Protein AF-A0A7X8M5C7-F1 (afdb_monomer_lite)

Foldseek 3Di:
DPVVDDWDKDADQWDWDDDPVGIDIDGGDIDTDDPDQPDPVNPDPDDDDPVSD

Sequence (53 aa):
GKENGMLLGFRPDYIEIGAADGKKDIRDVIIGIYNRTLSANDQYRALMNPELI

Radius of gyration: 13.1 Å; chains: 1; bounding box: 27×23×31 Å

Secondary structure (DSSP, 8-state):
--TTPPPEEE--S-EEEEETTEEEEE-S--EEE--S-SSTTS--S----GGG-

Structure (mmCIF, N/CA/C/O backbone):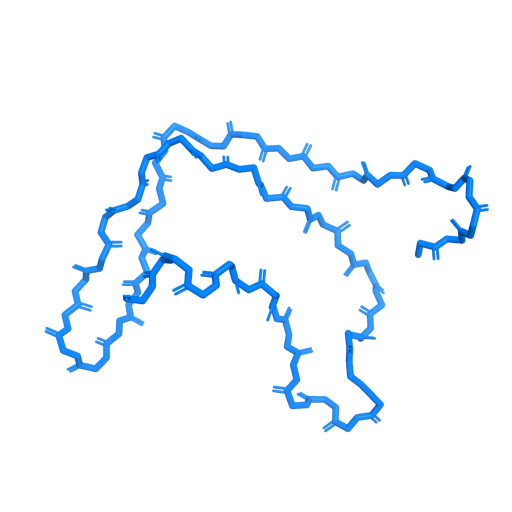
data_AF-A0A7X8M5C7-F1
#
_entry.id   AF-A0A7X8M5C7-F1
#
loop_
_atom_site.group_PDB
_atom_site.id
_atom_site.type_symbol
_atom_site.label_atom_id
_atom_site.label_alt_id
_atom_site.label_comp_id
_atom_site.label_asym_id
_atom_site.label_entity_id
_atom_site.label_seq_id
_atom_site.pdbx_PDB_ins_code
_atom_site.Cartn_x
_atom_site.Cartn_y
_atom_site.Cartn_z
_atom_site.occupancy
_atom_site.B_iso_or_equiv
_atom_site.auth_seq_id
_atom_site.auth_comp_id
_atom_site.auth_asym_id
_atom_site.auth_atom_id
_atom_site.pdbx_PDB_model_num
ATOM 1 N N . GLY A 1 1 ? 8.750 1.648 -12.864 1.00 49.25 1 GLY A N 1
ATOM 2 C CA . GLY A 1 1 ? 8.820 3.091 -12.609 1.00 49.25 1 GLY A CA 1
ATOM 3 C C . GLY A 1 1 ? 10.162 3.501 -13.116 1.00 49.25 1 GLY A C 1
ATOM 4 O O . GLY A 1 1 ? 11.159 3.103 -12.535 1.00 49.25 1 GLY A O 1
ATOM 5 N N . LYS A 1 2 ? 10.188 4.101 -14.300 1.00 46.00 2 LYS A N 1
ATOM 6 C CA . LYS A 1 2 ? 11.405 4.690 -14.855 1.00 46.00 2 LYS A CA 1
ATOM 7 C C . LYS A 1 2 ? 11.596 6.041 -14.160 1.00 46.00 2 LYS A C 1
ATOM 9 O O . LYS A 1 2 ? 10.593 6.627 -13.753 1.00 46.00 2 LYS A O 1
ATOM 14 N N . GLU A 1 3 ? 12.826 6.526 -14.021 1.00 45.16 3 GLU A N 1
ATOM 15 C CA . GLU A 1 3 ? 13.054 7.930 -13.655 1.00 45.16 3 GLU A CA 1
ATOM 16 C C . GLU A 1 3 ? 12.192 8.829 -14.564 1.00 45.16 3 GLU A C 1
ATOM 18 O O . GLU A 1 3 ? 12.187 8.641 -15.784 1.00 45.16 3 GLU A O 1
ATOM 23 N N . ASN A 1 4 ? 11.403 9.729 -13.963 1.00 56.06 4 ASN A N 1
ATOM 24 C CA . ASN A 1 4 ? 10.396 10.583 -14.621 1.00 56.06 4 ASN A CA 1
ATOM 25 C C . ASN A 1 4 ? 9.193 9.856 -15.268 1.00 56.06 4 ASN A C 1
ATOM 27 O O . ASN A 1 4 ? 8.550 10.387 -16.172 1.00 56.06 4 ASN A O 1
ATOM 31 N N . GLY A 1 5 ? 8.872 8.636 -14.832 1.00 64.31 5 GLY A N 1
ATOM 32 C CA . GLY A 1 5 ? 7.693 7.891 -15.281 1.00 64.31 5 GLY A CA 1
ATOM 33 C C . GLY A 1 5 ? 6.452 8.137 -14.418 1.00 64.31 5 GLY A C 1
ATOM 34 O O . GLY A 1 5 ? 6.545 8.297 -13.206 1.00 64.31 5 GLY A O 1
ATOM 35 N N . MET A 1 6 ? 5.274 8.092 -15.037 1.00 70.62 6 MET A N 1
ATOM 36 C CA . MET A 1 6 ? 3.988 8.148 -14.338 1.00 70.62 6 MET A CA 1
ATOM 37 C C . MET A 1 6 ? 3.702 6.820 -13.617 1.00 70.62 6 MET A C 1
ATOM 39 O O . MET A 1 6 ? 3.826 5.744 -14.210 1.00 70.62 6 MET A O 1
ATOM 43 N N . LEU A 1 7 ? 3.331 6.897 -12.337 1.00 75.31 7 LEU A N 1
ATOM 44 C CA . LEU A 1 7 ? 2.862 5.766 -11.536 1.00 75.31 7 LEU A CA 1
ATOM 45 C C . LEU A 1 7 ? 1.330 5.769 -11.538 1.00 75.31 7 LEU A C 1
ATOM 47 O O . LEU A 1 7 ? 0.713 6.790 -11.249 1.00 75.31 7 LEU A O 1
ATOM 51 N N . LEU A 1 8 ? 0.723 4.631 -11.866 1.00 81.75 8 LEU A N 1
ATOM 52 C CA . LEU A 1 8 ? -0.721 4.455 -11.743 1.00 81.75 8 LEU A CA 1
ATOM 53 C C . LEU A 1 8 ? -1.064 4.215 -10.277 1.00 81.75 8 LEU A C 1
ATOM 55 O O . LEU A 1 8 ? -0.405 3.419 -9.611 1.00 81.75 8 LEU A O 1
ATOM 59 N N . GLY A 1 9 ? -2.105 4.870 -9.782 1.00 84.56 9 GLY A N 1
ATOM 60 C CA . GLY A 1 9 ? -2.597 4.641 -8.435 1.00 84.56 9 GLY A CA 1
ATOM 61 C C . GLY A 1 9 ? -4.046 5.065 -8.275 1.00 84.56 9 GLY A C 1
ATOM 62 O O . GLY A 1 9 ? -4.597 5.756 -9.131 1.00 84.56 9 GLY A O 1
ATOM 63 N N . PHE A 1 10 ? -4.661 4.627 -7.185 1.00 89.62 10 PHE A N 1
ATOM 64 C CA . PHE A 1 10 ? -6.025 4.997 -6.825 1.00 89.62 10 PHE A CA 1
ATOM 65 C C . PHE A 1 10 ? -6.136 5.217 -5.315 1.00 89.62 10 PHE A C 1
ATOM 67 O O . PHE A 1 10 ? -5.370 4.651 -4.534 1.00 89.62 10 PHE A O 1
ATOM 74 N N . ARG A 1 11 ? -7.083 6.067 -4.911 1.00 89.38 11 ARG A N 1
ATOM 75 C CA . ARG A 1 11 ? -7.383 6.370 -3.509 1.00 89.38 11 ARG A CA 1
ATOM 76 C C . ARG A 1 11 ? -8.697 5.680 -3.137 1.00 89.38 11 ARG A C 1
ATOM 78 O O . ARG A 1 11 ? -9.746 6.202 -3.507 1.00 89.38 11 ARG A O 1
ATOM 85 N N . PRO A 1 12 ? -8.668 4.500 -2.502 1.00 88.38 12 PRO A N 1
ATOM 86 C CA . PRO A 1 12 ? -9.882 3.881 -1.987 1.00 88.38 12 PRO A CA 1
ATOM 87 C C . PRO A 1 12 ? -10.440 4.658 -0.791 1.00 88.38 12 PRO A C 1
ATOM 89 O O . PRO A 1 12 ? -9.698 5.300 -0.045 1.00 88.38 12 PRO A O 1
ATOM 92 N N . ASP A 1 13 ? -11.745 4.527 -0.569 1.00 88.88 13 ASP A N 1
ATOM 93 C CA . ASP A 1 13 ? -12.411 5.069 0.619 1.00 88.88 13 ASP A CA 1
ATOM 94 C C . ASP A 1 13 ? -12.064 4.279 1.895 1.00 88.88 13 ASP A C 1
ATOM 96 O O . ASP A 1 13 ? -12.078 4.823 3.001 1.00 88.88 13 ASP A O 1
ATOM 100 N N . TYR A 1 14 ? -11.741 2.991 1.749 1.00 87.88 14 TYR A N 1
ATOM 101 C CA . TYR A 1 14 ? -11.456 2.081 2.855 1.00 87.88 14 TYR A CA 1
ATOM 102 C C . TYR A 1 14 ? -10.557 0.920 2.416 1.00 87.88 14 TYR A C 1
ATOM 104 O O . TYR A 1 14 ? -10.730 0.369 1.325 1.00 87.88 14 TYR A O 1
ATOM 112 N N . ILE A 1 15 ? -9.620 0.535 3.286 1.00 87.88 15 ILE A N 1
ATOM 113 C CA . ILE A 1 15 ? -8.820 -0.686 3.168 1.00 87.88 15 ILE A CA 1
ATOM 114 C C . ILE A 1 15 ? -8.907 -1.467 4.479 1.00 87.88 15 ILE A C 1
ATOM 116 O O . ILE A 1 15 ? -8.760 -0.895 5.557 1.00 87.88 15 ILE A O 1
ATOM 120 N N . GLU A 1 16 ? -9.062 -2.784 4.361 1.00 86.25 16 GLU A N 1
ATOM 121 C CA . GLU A 1 16 ? -8.892 -3.738 5.455 1.00 86.25 16 GLU A CA 1
ATOM 122 C C . GLU A 1 16 ? -7.636 -4.579 5.196 1.00 86.25 16 GLU A C 1
ATOM 124 O O . GLU A 1 16 ? -7.501 -5.191 4.131 1.00 86.25 16 GLU A O 1
ATOM 129 N N . ILE A 1 17 ? -6.712 -4.620 6.157 1.00 83.69 17 ILE A N 1
ATOM 130 C CA . ILE A 1 17 ? -5.538 -5.500 6.110 1.00 83.69 17 ILE A CA 1
ATOM 131 C C . ILE A 1 17 ? -5.717 -6.603 7.150 1.00 83.69 17 ILE A C 1
ATOM 133 O O . ILE A 1 17 ? -5.871 -6.327 8.338 1.00 83.69 17 ILE A O 1
ATOM 137 N N . GLY A 1 18 ? -5.684 -7.861 6.707 1.00 79.25 18 GLY A N 1
ATOM 138 C CA . GLY A 1 18 ? -5.645 -9.011 7.607 1.00 79.25 18 GLY A CA 1
ATOM 139 C C . GLY A 1 18 ? -4.233 -9.224 8.149 1.00 79.25 18 GLY A C 1
ATOM 140 O O . GLY A 1 18 ? -3.329 -9.554 7.380 1.00 79.25 18 GLY A O 1
ATOM 141 N N . ALA A 1 19 ? -4.051 -9.055 9.455 1.00 73.94 19 ALA A N 1
ATOM 142 C CA . ALA A 1 19 ? -2.824 -9.363 10.178 1.00 73.94 19 ALA A CA 1
ATOM 143 C C . ALA A 1 19 ? -3.076 -10.476 11.212 1.00 73.94 19 ALA A C 1
ATOM 145 O O . ALA A 1 19 ? -4.216 -10.846 11.499 1.00 73.94 19 ALA A O 1
ATOM 146 N N . ALA A 1 20 ? -2.003 -11.071 11.739 1.00 74.75 20 ALA A N 1
ATOM 147 C CA . ALA A 1 20 ? -2.103 -12.199 12.671 1.00 74.75 20 ALA A CA 1
ATOM 148 C C . ALA A 1 20 ? -2.787 -11.824 14.003 1.00 74.75 20 ALA A C 1
ATOM 150 O O . ALA A 1 20 ? -3.329 -12.693 14.682 1.00 74.75 20 ALA A O 1
ATOM 151 N N . ASP A 1 21 ? -2.766 -10.541 14.359 1.00 76.38 21 ASP A N 1
ATOM 152 C CA . ASP A 1 21 ? -3.357 -9.933 15.552 1.00 76.38 21 ASP A CA 1
ATOM 153 C C . ASP A 1 21 ? -4.765 -9.354 15.318 1.00 76.38 21 ASP A C 1
ATOM 155 O O . ASP A 1 21 ? -5.404 -8.891 16.263 1.00 76.38 21 ASP A O 1
ATOM 159 N N . GLY A 1 22 ? -5.284 -9.421 14.088 1.00 77.31 22 GLY A N 1
ATOM 160 C CA . GLY A 1 22 ? -6.628 -8.967 13.750 1.00 77.31 22 GLY A CA 1
ATOM 161 C C . GLY A 1 22 ? -6.711 -8.235 12.414 1.00 77.31 22 GLY A C 1
ATOM 162 O O . GLY A 1 22 ? -5.796 -8.244 11.593 1.00 77.31 22 GLY A O 1
ATOM 163 N N . LYS A 1 23 ? -7.865 -7.613 12.175 1.00 82.00 23 LYS A N 1
ATOM 164 C CA . LYS A 1 23 ? -8.104 -6.770 11.000 1.00 82.00 23 LYS A CA 1
ATOM 165 C C . LYS A 1 23 ? -7.714 -5.333 11.327 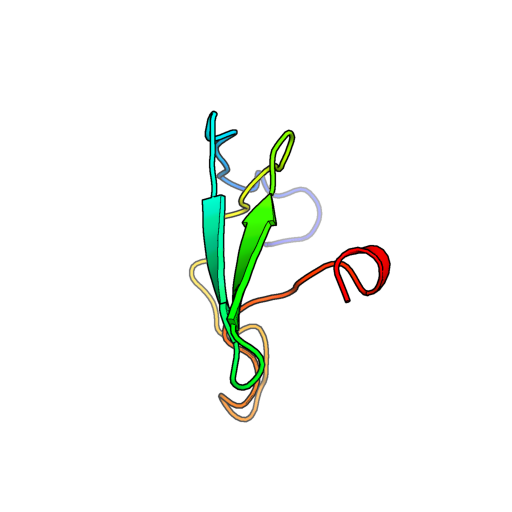1.00 82.00 23 LYS A C 1
ATOM 167 O O . LYS A 1 23 ? -8.149 -4.806 12.351 1.00 82.00 23 LYS A O 1
ATOM 172 N N . LYS A 1 24 ? -6.913 -4.708 10.461 1.00 81.56 24 LYS A N 1
ATOM 173 C CA . LYS A 1 24 ? -6.556 -3.291 10.562 1.00 81.56 24 LYS A CA 1
ATOM 174 C C . LYS A 1 24 ? -7.316 -2.487 9.518 1.00 81.56 24 LYS A C 1
ATOM 176 O O . LYS A 1 24 ? -7.152 -2.697 8.316 1.00 81.56 24 LYS A O 1
ATOM 181 N N . ASP A 1 25 ? -8.111 -1.553 10.019 1.00 84.19 25 ASP A N 1
ATOM 182 C CA . ASP A 1 25 ? -8.910 -0.632 9.225 1.00 84.19 25 ASP A CA 1
ATOM 183 C C . ASP A 1 25 ? -8.110 0.631 8.940 1.00 84.19 25 ASP A C 1
ATOM 185 O O . ASP A 1 25 ? -7.704 1.347 9.859 1.00 84.19 25 ASP A O 1
ATOM 189 N N . ILE A 1 26 ? -7.894 0.917 7.658 1.00 84.06 26 ILE A N 1
ATOM 190 C CA . ILE A 1 26 ? -7.147 2.090 7.214 1.00 84.06 26 ILE A CA 1
ATOM 191 C C . ILE A 1 26 ? -8.036 2.923 6.301 1.00 84.06 26 ILE A C 1
ATOM 193 O O . ILE A 1 26 ? -8.666 2.434 5.360 1.00 84.06 26 ILE A O 1
ATOM 197 N N . ARG A 1 27 ? -8.071 4.217 6.599 1.00 85.19 27 ARG A N 1
ATOM 198 C CA . ARG A 1 27 ? -8.716 5.249 5.790 1.00 85.19 27 ARG A CA 1
ATOM 199 C C . ARG A 1 27 ? -7.647 6.231 5.341 1.00 85.19 27 ARG A C 1
ATOM 201 O O . ARG A 1 27 ? -6.619 6.355 5.995 1.00 85.19 27 ARG A O 1
ATOM 208 N N . ASP A 1 28 ? -7.924 6.925 4.245 1.00 85.44 28 ASP A N 1
ATOM 209 C CA . ASP A 1 28 ? -7.028 7.927 3.665 1.00 85.44 28 ASP A CA 1
ATOM 210 C C . ASP A 1 28 ? -5.666 7.380 3.203 1.00 85.44 28 ASP A C 1
ATOM 212 O O . ASP A 1 28 ? -4.604 7.680 3.739 1.00 85.44 28 ASP A O 1
ATOM 216 N N . VAL A 1 29 ? -5.705 6.540 2.174 1.00 84.88 29 VAL A N 1
ATOM 217 C CA . VAL A 1 29 ? -4.528 5.849 1.646 1.00 84.88 29 VAL A CA 1
ATOM 218 C C . VAL A 1 29 ? -4.531 5.909 0.126 1.00 84.88 29 VAL A C 1
ATOM 220 O O . VAL A 1 29 ? -5.582 5.861 -0.508 1.00 84.88 29 VAL A O 1
ATOM 223 N N . ILE A 1 30 ? -3.346 6.025 -0.470 1.00 86.00 30 ILE A N 1
ATOM 224 C CA . ILE A 1 30 ? -3.158 5.968 -1.921 1.00 86.00 30 ILE A CA 1
ATOM 225 C C . ILE A 1 30 ? -2.444 4.660 -2.243 1.00 86.00 30 ILE A C 1
ATOM 227 O O . ILE A 1 30 ? -1.326 4.427 -1.782 1.00 86.00 30 ILE A O 1
ATOM 231 N N . ILE A 1 31 ? -3.074 3.811 -3.051 1.00 85.06 31 ILE A N 1
ATOM 232 C CA . ILE A 1 31 ? -2.461 2.577 -3.540 1.00 85.06 31 ILE A CA 1
ATOM 233 C C . ILE A 1 31 ? -1.771 2.876 -4.867 1.00 85.06 31 ILE A C 1
ATOM 235 O O . ILE A 1 31 ? -2.429 3.219 -5.849 1.00 85.06 31 ILE A O 1
ATOM 239 N N . GLY A 1 32 ? -0.450 2.704 -4.913 1.00 85.44 32 GLY A N 1
ATOM 240 C CA . GLY A 1 32 ? 0.322 2.700 -6.155 1.00 85.44 32 GLY A CA 1
ATOM 241 C C . GLY A 1 32 ? 0.373 1.301 -6.773 1.00 85.44 32 GLY A C 1
ATOM 242 O O . GLY A 1 32 ? 0.800 0.350 -6.121 1.00 85.44 32 GLY A O 1
ATOM 243 N N . ILE A 1 33 ? -0.026 1.168 -8.037 1.00 81.69 33 ILE A N 1
ATOM 244 C CA . ILE A 1 33 ? 0.066 -0.081 -8.798 1.00 81.69 33 ILE A CA 1
ATOM 245 C C . ILE A 1 33 ? 1.394 -0.100 -9.549 1.00 81.69 33 ILE A C 1
ATOM 247 O O . ILE A 1 33 ? 1.667 0.731 -10.420 1.00 81.69 33 ILE A O 1
ATOM 251 N N . TYR A 1 34 ? 2.218 -1.093 -9.228 1.00 76.00 34 TYR A N 1
ATOM 252 C CA . TYR A 1 34 ? 3.537 -1.262 -9.813 1.00 76.00 34 TYR A CA 1
ATOM 253 C C . TYR A 1 34 ? 3.687 -2.654 -10.424 1.00 76.00 34 TYR A C 1
ATOM 255 O O . TYR A 1 34 ? 3.710 -3.653 -9.719 1.00 76.00 34 TYR A O 1
ATOM 263 N N . ASN A 1 35 ? 3.817 -2.725 -11.750 1.00 66.56 35 ASN A N 1
ATOM 264 C CA . ASN A 1 35 ? 3.798 -3.994 -12.489 1.00 66.56 35 ASN A CA 1
ATOM 265 C C . ASN A 1 35 ? 5.160 -4.721 -12.539 1.00 66.56 35 ASN A C 1
ATOM 267 O O . ASN A 1 35 ? 5.400 -5.546 -13.417 1.00 66.56 35 ASN A O 1
ATOM 271 N N . ARG A 1 36 ? 6.100 -4.361 -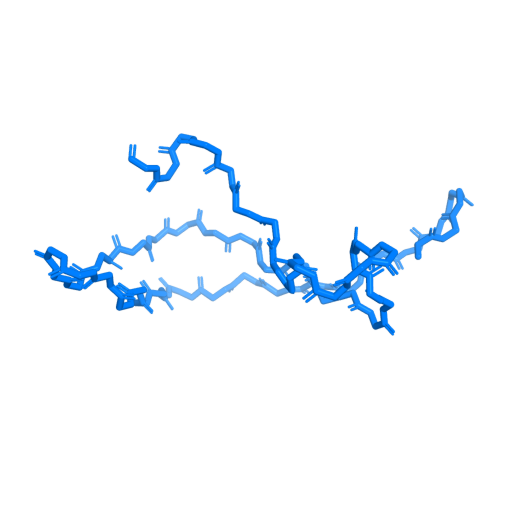11.659 1.00 66.56 36 ARG A N 1
ATOM 272 C CA . ARG A 1 36 ? 7.425 -4.989 -11.549 1.00 66.56 36 ARG A CA 1
ATOM 273 C C . ARG A 1 36 ? 7.621 -5.465 -10.117 1.00 66.56 36 ARG A C 1
ATOM 275 O O . ARG A 1 36 ? 7.155 -4.819 -9.187 1.00 66.56 36 ARG A O 1
ATOM 282 N N . THR A 1 37 ? 8.347 -6.557 -9.937 1.00 58.91 37 THR A N 1
ATOM 283 C CA . THR A 1 37 ? 8.703 -7.057 -8.610 1.00 58.91 37 THR A CA 1
ATOM 284 C C . THR A 1 37 ? 9.475 -5.975 -7.853 1.00 58.91 37 THR A C 1
ATOM 286 O O . THR A 1 37 ? 10.461 -5.440 -8.363 1.00 58.91 37 THR A O 1
ATOM 289 N N . LEU A 1 38 ? 9.007 -5.611 -6.655 1.00 60.94 38 LEU A N 1
ATOM 290 C CA . LEU A 1 38 ? 9.662 -4.607 -5.803 1.00 60.94 38 LEU A CA 1
ATOM 291 C C . LEU A 1 38 ? 10.950 -5.149 -5.157 1.00 60.94 38 LEU A C 1
ATOM 293 O O . LEU A 1 38 ? 11.732 -4.389 -4.598 1.00 60.94 38 LEU A O 1
ATOM 297 N N . SER A 1 39 ? 11.184 -6.458 -5.257 1.00 57.75 39 SER A N 1
ATOM 298 C CA . SER A 1 39 ? 12.339 -7.169 -4.720 1.00 57.75 39 SER A CA 1
ATOM 299 C C . SER A 1 39 ? 12.918 -8.106 -5.772 1.00 57.75 39 SER A C 1
ATOM 301 O O . SER A 1 39 ? 12.175 -8.803 -6.461 1.00 57.75 39 SER A O 1
ATOM 303 N N . ALA A 1 40 ? 14.248 -8.160 -5.856 1.00 56.53 40 ALA A N 1
ATOM 304 C CA . ALA A 1 40 ? 14.961 -9.120 -6.699 1.00 56.53 40 ALA A CA 1
ATOM 305 C C . ALA A 1 40 ? 14.688 -10.587 -6.301 1.00 56.53 40 ALA A C 1
ATOM 307 O O . ALA A 1 40 ? 14.897 -11.486 -7.109 1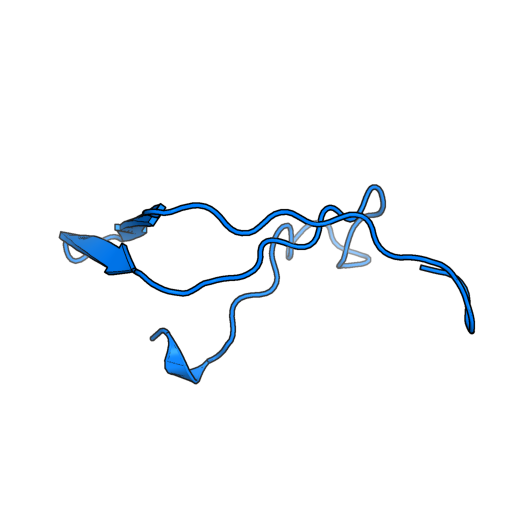.00 56.53 40 ALA A O 1
ATOM 308 N N . ASN A 1 41 ? 14.180 -10.817 -5.083 1.00 60.16 41 ASN A N 1
ATOM 309 C CA . ASN A 1 41 ? 14.031 -12.137 -4.471 1.00 60.16 41 ASN A CA 1
ATOM 310 C C . ASN A 1 41 ? 12.559 -12.508 -4.198 1.00 60.16 41 ASN A C 1
ATOM 312 O O . ASN A 1 41 ? 12.299 -13.392 -3.389 1.00 60.16 41 ASN A O 1
ATOM 316 N N . ASP A 1 42 ? 11.591 -11.802 -4.798 1.00 56.47 42 ASP A N 1
ATOM 317 C CA . ASP A 1 42 ? 10.134 -12.034 -4.660 1.00 56.47 42 ASP A CA 1
ATOM 318 C C . ASP A 1 42 ? 9.568 -11.936 -3.219 1.00 56.47 42 ASP A C 1
ATOM 320 O O . ASP A 1 42 ? 8.390 -12.179 -2.971 1.00 56.47 42 ASP A O 1
ATOM 324 N N . GLN A 1 43 ? 10.397 -11.513 -2.259 1.00 53.34 43 GLN A N 1
ATOM 325 C CA . GLN A 1 43 ? 10.057 -11.356 -0.836 1.00 53.34 43 GLN A CA 1
ATOM 326 C C . GLN A 1 43 ? 9.200 -10.111 -0.549 1.00 53.34 43 GLN A C 1
ATOM 328 O O . GLN A 1 43 ? 8.597 -10.008 0.514 1.00 53.34 43 GLN A O 1
ATOM 333 N N . TYR A 1 44 ? 9.139 -9.157 -1.485 1.00 55.47 44 TYR A N 1
ATOM 334 C CA . TYR A 1 44 ? 8.405 -7.903 -1.314 1.0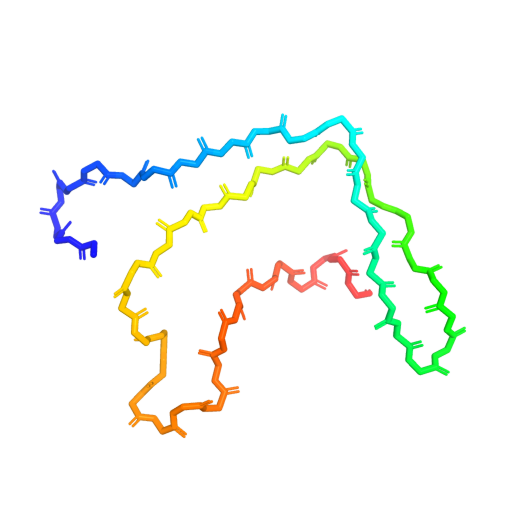0 55.47 44 TYR A CA 1
ATOM 335 C C . TYR A 1 44 ? 7.445 -7.694 -2.477 1.00 55.47 44 TYR A C 1
ATOM 337 O O . TYR A 1 44 ? 7.852 -7.381 -3.598 1.00 55.47 44 TYR A O 1
ATOM 345 N N . ARG A 1 45 ? 6.156 -7.880 -2.187 1.00 58.91 45 ARG A N 1
ATOM 346 C CA . ARG A 1 45 ? 5.051 -7.706 -3.140 1.00 58.91 45 ARG A CA 1
ATOM 347 C C . ARG A 1 45 ? 4.279 -6.402 -2.937 1.00 58.91 45 ARG A C 1
ATOM 349 O O . ARG A 1 45 ? 3.606 -5.957 -3.857 1.00 58.91 45 ARG A O 1
ATOM 356 N N . ALA A 1 46 ? 4.423 -5.769 -1.775 1.00 64.88 46 ALA A N 1
ATOM 357 C CA . ALA A 1 46 ? 3.828 -4.479 -1.449 1.00 64.88 46 ALA A CA 1
ATOM 358 C C . ALA A 1 46 ? 4.779 -3.671 -0.555 1.00 64.88 46 ALA A C 1
ATOM 360 O O . ALA A 1 46 ? 5.493 -4.243 0.269 1.00 64.88 46 ALA A O 1
ATOM 361 N N . LEU A 1 47 ? 4.784 -2.349 -0.729 1.00 66.31 47 LEU A N 1
ATOM 362 C CA . LEU A 1 47 ? 5.491 -1.408 0.136 1.00 66.31 47 LEU A CA 1
ATOM 363 C C . LEU A 1 47 ? 4.443 -0.688 0.988 1.00 66.31 47 LEU A C 1
ATOM 365 O O . LEU A 1 47 ? 3.626 0.057 0.454 1.00 66.31 47 LEU A O 1
ATOM 369 N N . MET A 1 48 ? 4.440 -0.952 2.293 1.00 64.06 48 MET A N 1
ATOM 370 C CA . MET A 1 48 ? 3.586 -0.260 3.262 1.00 64.06 48 MET A CA 1
ATOM 371 C C . MET A 1 48 ? 4.435 0.735 4.049 1.00 64.06 48 MET A C 1
ATOM 373 O O . MET A 1 48 ? 5.571 0.425 4.406 1.00 64.06 48 MET A O 1
ATOM 377 N N . ASN A 1 49 ? 3.901 1.933 4.296 1.00 60.62 49 ASN A N 1
ATOM 378 C CA . ASN A 1 49 ? 4.564 2.911 5.157 1.00 60.62 49 ASN A CA 1
ATOM 379 C C . ASN A 1 49 ? 4.700 2.311 6.580 1.00 60.62 49 ASN A C 1
ATOM 381 O O . ASN A 1 49 ? 3.692 1.839 7.104 1.00 60.62 49 ASN A O 1
ATOM 385 N N . PRO A 1 50 ? 5.894 2.316 7.208 1.00 59.59 50 PRO A N 1
ATOM 386 C CA . PRO A 1 50 ? 6.092 1.855 8.585 1.00 59.59 50 PRO A CA 1
ATOM 387 C C . PRO A 1 50 ? 5.161 2.493 9.625 1.00 59.59 50 PRO A C 1
ATOM 389 O O . PRO A 1 50 ? 4.872 1.862 10.632 1.00 59.59 50 PRO A O 1
ATOM 392 N N . GLU A 1 51 ? 4.654 3.704 9.383 1.00 59.38 51 GLU A N 1
ATOM 393 C CA . G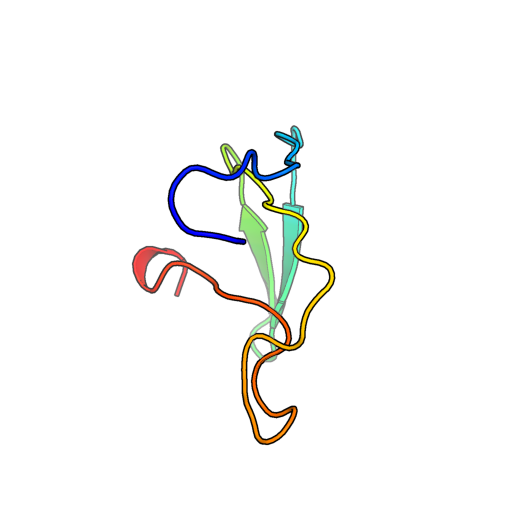LU A 1 51 ? 3.688 4.387 10.260 1.00 59.38 51 GLU A CA 1
ATOM 394 C C . GLU A 1 51 ? 2.308 3.700 10.302 1.00 59.38 51 GLU A C 1
ATOM 396 O O . GLU A 1 51 ? 1.486 4.009 11.161 1.00 59.38 51 GLU A O 1
ATOM 401 N N . LEU A 1 52 ? 2.044 2.761 9.384 1.00 57.34 52 LEU A N 1
ATOM 402 C CA . LEU A 1 52 ? 0.850 1.910 9.389 1.00 57.34 52 LEU A CA 1
ATOM 403 C C . LEU A 1 52 ? 0.986 0.684 10.302 1.00 57.34 52 LEU A C 1
ATOM 405 O O . LEU A 1 52 ? 0.018 -0.071 10.385 1.00 57.34 52 LEU A O 1
ATOM 409 N N . ILE A 1 53 ? 2.131 0.449 10.955 1.00 53.97 53 ILE A N 1
ATOM 410 C CA . ILE A 1 53 ? 2.351 -0.676 11.886 1.00 53.97 53 ILE A CA 1
ATOM 411 C C . ILE A 1 53 ? 2.009 -0.237 13.306 1.00 53.97 53 ILE A C 1
ATOM 413 O O . ILE A 1 53 ? 2.636 0.714 13.810 1.00 53.97 53 ILE A O 1
#

pLDDT: mean 71.62, std 13.29, range [45.16, 89.62]